Protein AF-A0A409X6V8-F1 (afdb_monomer_lite)

Sequence (97 aa):
MTSSRLSLSLSPFPTRTRPWEPRIHIRTLALRRAWRLLEARGEADAWVRGVGTGDSGSGSGKTAEKEWVNLMWRVLKWGEGEGDREGAESLEGAVQI

Organism: Psilocybe cyanescens (NCBI:txid93625)

Radius of gyration: 22.48 Å; chains: 1; bounding box: 65×61×53 Å

pLDDT: mean 74.44, std 19.42, range [39.75, 95.19]

Secondary structure (DSSP, 8-state):
------------------TTHHHHHHTHHHHHHHHHHHHHTT-HHHHHTTTT-----SSS---HHHHHHHHHHHHHHHHHHHHHHHHHHTTTTS---

Structure (mmCIF, N/CA/C/O backbone):
data_AF-A0A409X6V8-F1
#
_entry.id   AF-A0A409X6V8-F1
#
loop_
_atom_site.group_PDB
_atom_site.id
_atom_site.type_symbol
_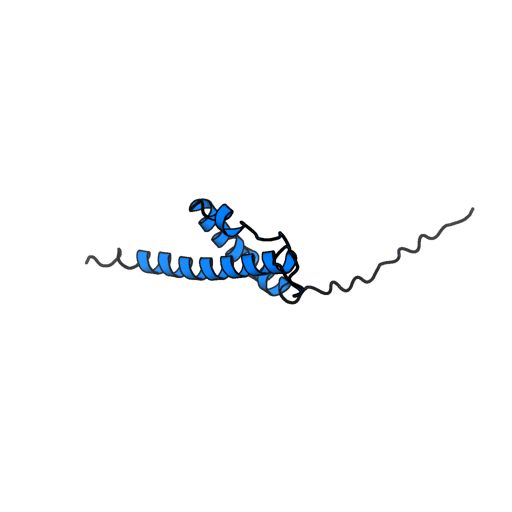atom_site.label_atom_id
_atom_site.label_alt_id
_atom_site.label_comp_id
_atom_site.label_asym_id
_atom_site.label_entity_id
_atom_site.label_seq_id
_atom_site.pdbx_PDB_ins_code
_atom_site.Cartn_x
_atom_site.Cartn_y
_atom_site.Cartn_z
_atom_site.occupancy
_atom_site.B_iso_or_equiv
_atom_site.auth_seq_id
_atom_site.auth_comp_id
_atom_site.auth_asym_id
_atom_site.auth_atom_id
_atom_site.pdbx_PDB_model_num
ATOM 1 N N . MET A 1 1 ? 49.428 -35.161 -2.123 1.00 39.75 1 MET A N 1
ATOM 2 C CA . MET A 1 1 ? 48.732 -34.179 -1.264 1.00 39.75 1 MET A CA 1
ATOM 3 C C . MET A 1 1 ? 48.328 -32.995 -2.132 1.00 39.75 1 MET A C 1
ATOM 5 O O . MET A 1 1 ? 49.141 -32.117 -2.377 1.00 39.75 1 MET A O 1
ATOM 9 N N . THR A 1 2 ? 47.126 -33.017 -2.706 1.00 40.31 2 THR A N 1
ATOM 10 C CA . THR A 1 2 ? 46.628 -31.956 -3.596 1.00 40.31 2 THR A CA 1
ATOM 11 C C . THR A 1 2 ? 45.800 -30.962 -2.790 1.00 40.31 2 THR A C 1
ATOM 13 O O . THR A 1 2 ? 44.633 -31.210 -2.490 1.00 40.31 2 THR A O 1
ATOM 16 N N . SER A 1 3 ? 46.419 -29.840 -2.423 1.00 40.72 3 SER A N 1
ATOM 17 C CA . SER A 1 3 ? 45.734 -28.692 -1.827 1.00 40.72 3 SER A CA 1
ATOM 18 C C . SER A 1 3 ? 44.854 -28.019 -2.876 1.00 40.72 3 SER A C 1
ATOM 20 O O . SER A 1 3 ? 45.333 -27.247 -3.704 1.00 40.72 3 SER A O 1
ATOM 22 N N . SER A 1 4 ? 43.556 -28.303 -2.828 1.00 45.50 4 SER A N 1
ATOM 23 C CA . SER A 1 4 ? 42.555 -27.532 -3.562 1.00 45.50 4 SER A CA 1
ATOM 24 C C . SER A 1 4 ? 42.294 -26.238 -2.797 1.00 45.50 4 SER A C 1
ATOM 26 O O . SER A 1 4 ? 41.574 -26.216 -1.801 1.00 45.50 4 SER A O 1
ATOM 28 N N . ARG A 1 5 ? 42.927 -25.152 -3.245 1.00 52.12 5 ARG A N 1
ATOM 29 C CA . ARG A 1 5 ? 42.596 -23.790 -2.824 1.00 52.12 5 ARG A CA 1
ATOM 30 C C . ARG A 1 5 ? 41.231 -23.459 -3.429 1.00 52.12 5 ARG A C 1
ATOM 32 O O . ARG A 1 5 ? 41.130 -23.194 -4.623 1.00 52.12 5 ARG A O 1
ATOM 39 N N . LEU A 1 6 ? 40.180 -23.525 -2.617 1.00 51.56 6 LEU A N 1
ATOM 40 C CA . LEU A 1 6 ? 38.863 -23.020 -2.988 1.00 51.56 6 LEU A CA 1
ATOM 41 C C . LEU A 1 6 ? 38.980 -21.502 -3.162 1.00 51.56 6 L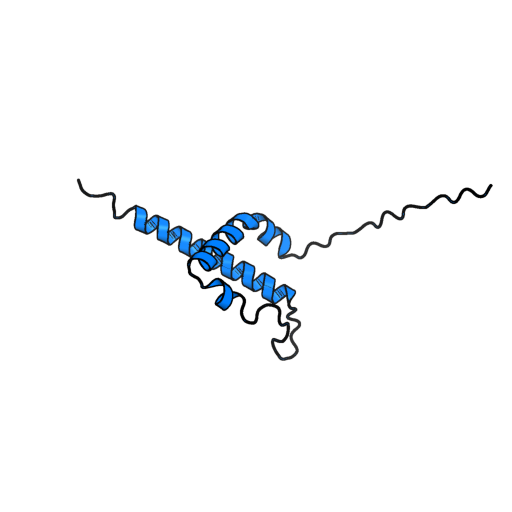EU A C 1
ATOM 43 O O . LEU A 1 6 ? 39.005 -20.751 -2.188 1.00 51.56 6 LEU A O 1
ATOM 47 N N . SER A 1 7 ? 39.097 -21.055 -4.412 1.00 51.25 7 SER A N 1
ATOM 48 C CA . SER A 1 7 ? 38.863 -19.663 -4.780 1.00 51.25 7 SER A CA 1
ATOM 49 C C . SER A 1 7 ? 37.401 -19.351 -4.484 1.00 51.25 7 SER A C 1
ATOM 51 O O . SER A 1 7 ? 36.515 -19.641 -5.285 1.00 51.25 7 SER A O 1
ATOM 53 N N . LEU A 1 8 ? 37.152 -18.783 -3.305 1.00 48.41 8 LEU A N 1
ATOM 54 C CA . LEU A 1 8 ? 35.921 -18.073 -2.992 1.00 48.41 8 LEU A CA 1
ATOM 55 C C . LEU A 1 8 ? 35.791 -16.932 -4.003 1.00 48.41 8 LEU A C 1
ATOM 57 O O . LEU A 1 8 ? 36.373 -15.861 -3.844 1.00 48.41 8 LEU A O 1
ATOM 61 N N . SER A 1 9 ? 35.054 -17.195 -5.079 1.00 51.16 9 SER A N 1
ATOM 62 C CA . SER A 1 9 ? 34.493 -16.162 -5.935 1.00 51.16 9 SER A CA 1
ATOM 63 C C . SER A 1 9 ? 33.532 -15.349 -5.068 1.00 51.16 9 SER A C 1
ATOM 65 O O . SER A 1 9 ? 32.353 -15.678 -4.942 1.00 51.16 9 SER A O 1
ATOM 67 N N . LEU A 1 10 ? 34.047 -14.308 -4.404 1.00 54.66 10 LEU A N 1
ATOM 68 C CA . LEU A 1 10 ? 33.214 -13.204 -3.950 1.00 54.66 10 LEU A CA 1
ATOM 69 C C . LEU A 1 10 ? 32.614 -12.608 -5.218 1.00 54.66 10 LEU A C 1
ATOM 71 O O . LEU A 1 10 ? 33.253 -11.816 -5.906 1.00 54.66 10 LEU A O 1
ATOM 75 N N . SER A 1 11 ? 31.408 -13.049 -5.558 1.00 56.53 11 SER A N 1
ATOM 76 C CA . SER A 1 11 ? 30.610 -12.402 -6.585 1.00 56.53 11 SER A CA 1
ATOM 77 C C . SER A 1 11 ? 30.420 -10.946 -6.152 1.00 56.53 11 SER A C 1
ATOM 79 O O . SER A 1 11 ? 29.835 -10.709 -5.090 1.00 56.53 11 SER A O 1
ATOM 81 N N . PRO A 1 12 ? 30.923 -9.957 -6.910 1.00 53.12 12 PRO A N 1
ATOM 82 C CA . PRO A 1 12 ? 30.599 -8.572 -6.646 1.00 53.12 12 PRO A CA 1
ATOM 83 C C . PRO A 1 12 ? 29.159 -8.402 -7.119 1.00 53.12 12 PRO A C 1
ATOM 85 O O . PRO A 1 12 ? 28.919 -8.204 -8.304 1.00 53.12 12 PRO A O 1
ATOM 88 N N . PHE A 1 13 ? 28.178 -8.574 -6.237 1.00 53.72 13 PHE A N 1
ATOM 89 C CA . PHE A 1 13 ? 26.801 -8.238 -6.572 1.00 53.72 13 PHE A CA 1
ATOM 90 C C . PHE A 1 13 ? 26.673 -6.711 -6.531 1.00 53.72 13 PHE A C 1
ATOM 92 O O . PHE A 1 13 ? 26.656 -6.150 -5.434 1.00 53.72 13 PHE A O 1
ATOM 99 N N . PRO A 1 14 ? 26.537 -5.991 -7.661 1.00 55.69 14 PRO A N 1
ATOM 100 C CA . PRO A 1 14 ? 25.873 -4.708 -7.597 1.00 55.69 14 PRO A CA 1
ATOM 101 C C . PRO A 1 14 ? 24.409 -5.016 -7.279 1.00 55.69 14 PRO A C 1
ATOM 103 O O . PRO A 1 14 ? 23.655 -5.458 -8.147 1.00 55.69 14 PRO A O 1
ATOM 106 N N . THR A 1 15 ? 23.981 -4.810 -6.034 1.00 59.62 15 THR A N 1
ATOM 107 C CA . THR A 1 15 ? 22.553 -4.692 -5.731 1.00 59.62 15 THR A CA 1
ATOM 108 C C . THR A 1 15 ? 22.055 -3.461 -6.473 1.00 59.62 15 THR A C 1
ATOM 110 O O . THR A 1 15 ? 22.115 -2.343 -5.965 1.00 59.62 15 THR A O 1
ATOM 113 N N . ARG A 1 16 ? 21.624 -3.638 -7.727 1.00 60.84 16 ARG A N 1
ATOM 114 C CA . ARG A 1 16 ? 20.917 -2.605 -8.480 1.00 60.84 16 ARG A CA 1
ATOM 115 C C . ARG A 1 16 ? 19.529 -2.494 -7.865 1.00 60.84 16 ARG A C 1
ATOM 117 O O . ARG A 1 16 ? 18.562 -3.038 -8.390 1.00 60.84 16 ARG A O 1
ATOM 124 N N . THR A 1 17 ? 19.475 -1.833 -6.714 1.00 71.44 17 THR A N 1
ATOM 125 C CA . THR A 1 17 ? 18.259 -1.525 -5.974 1.00 71.44 17 THR A CA 1
ATOM 126 C C . THR A 1 17 ? 17.269 -0.891 -6.939 1.00 71.44 17 THR A C 1
ATOM 128 O O . THR A 1 17 ? 17.622 0.005 -7.719 1.00 71.44 17 THR A O 1
ATOM 131 N N . ARG A 1 18 ? 16.031 -1.387 -6.955 1.00 81.50 18 ARG A N 1
ATOM 132 C CA . ARG A 1 18 ? 15.025 -0.829 -7.859 1.00 81.50 18 ARG A CA 1
ATOM 133 C C . ARG A 1 18 ? 14.775 0.635 -7.464 1.00 81.50 18 ARG A C 1
ATOM 135 O O . ARG A 1 18 ? 14.747 0.937 -6.275 1.00 81.50 18 ARG A O 1
ATOM 142 N N . PRO A 1 19 ? 14.517 1.562 -8.403 1.00 83.69 19 PRO A N 1
ATOM 143 C CA . PRO A 1 19 ? 14.333 2.980 -8.065 1.00 83.69 19 PRO A CA 1
ATOM 144 C C . PRO A 1 19 ? 13.219 3.270 -7.041 1.00 83.69 19 PRO A C 1
ATOM 146 O O . PRO A 1 19 ? 13.243 4.297 -6.366 1.00 83.69 19 PRO A O 1
ATOM 149 N N . TRP A 1 20 ? 12.224 2.384 -6.934 1.00 83.38 20 TRP A N 1
ATOM 150 C CA . TRP A 1 20 ? 11.114 2.506 -5.988 1.00 83.38 20 TRP A CA 1
ATOM 151 C C . TRP A 1 20 ? 11.455 1.994 -4.579 1.00 83.38 20 TRP A C 1
ATOM 153 O O . TRP A 1 20 ? 10.832 2.421 -3.609 1.00 83.38 20 TRP A O 1
ATOM 163 N N . GLU A 1 21 ? 12.442 1.111 -4.449 1.00 87.88 21 GLU A N 1
ATOM 164 C CA . GLU A 1 21 ? 12.708 0.342 -3.233 1.00 87.88 21 GLU A CA 1
ATOM 165 C C . GLU A 1 21 ? 13.214 1.211 -2.072 1.00 87.88 21 GLU A C 1
ATOM 167 O O . GLU A 1 21 ? 12.593 1.148 -1.011 1.00 87.88 21 GLU A O 1
ATOM 172 N N . PRO A 1 22 ? 14.192 2.131 -2.238 1.00 88.88 22 PRO A N 1
ATOM 173 C CA . PRO A 1 22 ? 14.602 3.015 -1.145 1.00 88.88 22 PRO A CA 1
ATOM 174 C C . PRO A 1 22 ? 13.457 3.910 -0.660 1.00 88.88 22 PRO A C 1
ATOM 176 O O . PRO A 1 22 ? 13.336 4.195 0.530 1.00 88.88 22 PRO A O 1
ATOM 179 N N . ARG A 1 23 ? 12.583 4.338 -1.583 1.00 89.50 23 ARG A N 1
ATOM 180 C CA . ARG A 1 23 ? 11.479 5.256 -1.276 1.00 89.50 23 ARG A CA 1
ATOM 181 C C . ARG A 1 23 ? 10.400 4.585 -0.429 1.00 89.50 23 ARG A C 1
ATOM 183 O O . ARG A 1 23 ? 9.876 5.212 0.488 1.00 89.50 23 ARG A O 1
ATOM 190 N N . ILE A 1 24 ? 10.085 3.323 -0.717 1.00 88.12 24 ILE A N 1
ATOM 191 C CA . ILE A 1 24 ? 9.165 2.528 0.104 1.00 88.12 24 ILE A CA 1
ATOM 192 C C . ILE A 1 24 ? 9.842 2.117 1.411 1.00 88.12 24 ILE A C 1
ATOM 194 O O . ILE A 1 24 ? 9.212 2.191 2.463 1.00 88.12 24 ILE A O 1
ATOM 198 N N . HIS A 1 25 ? 11.130 1.762 1.369 1.00 88.81 25 HIS A N 1
ATOM 199 C CA . HIS A 1 25 ? 11.872 1.310 2.543 1.00 88.81 25 HIS A CA 1
ATOM 200 C C . HIS A 1 25 ? 11.857 2.347 3.675 1.00 88.81 25 HIS A C 1
ATOM 202 O O . HIS A 1 25 ? 11.514 2.013 4.810 1.00 88.81 25 HIS A O 1
ATOM 208 N N . ILE A 1 26 ? 12.109 3.622 3.362 1.00 90.69 26 ILE A N 1
ATOM 209 C CA . ILE A 1 26 ? 12.046 4.724 4.340 1.00 90.69 26 ILE A CA 1
ATOM 210 C C . ILE A 1 26 ? 10.637 4.870 4.946 1.00 90.69 26 ILE A C 1
ATOM 212 O O . ILE A 1 26 ? 10.488 5.267 6.099 1.00 90.69 26 ILE A O 1
ATOM 216 N N . ARG A 1 27 ? 9.588 4.507 4.200 1.00 91.56 27 ARG A N 1
ATOM 217 C CA . ARG A 1 27 ? 8.182 4.617 4.618 1.00 91.56 27 ARG A CA 1
ATOM 218 C C . ARG A 1 27 ? 7.592 3.309 5.150 1.00 91.56 27 ARG A C 1
ATOM 220 O O . ARG A 1 27 ? 6.384 3.231 5.364 1.00 91.56 27 ARG A O 1
ATOM 227 N N . THR A 1 28 ? 8.417 2.296 5.422 1.00 92.00 28 THR A N 1
ATOM 228 C CA . THR A 1 28 ? 7.948 0.964 5.849 1.00 92.00 28 THR A CA 1
ATOM 229 C C . THR A 1 28 ? 7.059 1.023 7.095 1.00 92.00 28 THR A C 1
ATOM 231 O O . THR A 1 28 ? 6.062 0.310 7.178 1.00 92.00 28 THR A O 1
ATOM 234 N N . LEU A 1 29 ? 7.378 1.884 8.068 1.00 91.62 29 LEU A N 1
ATOM 235 C CA . LEU A 1 29 ? 6.566 2.025 9.282 1.00 91.62 29 LEU A CA 1
ATOM 236 C C . LEU A 1 29 ? 5.190 2.643 9.001 1.00 91.62 29 LEU A C 1
ATOM 238 O O . LEU A 1 29 ? 4.193 2.147 9.523 1.00 91.62 29 LEU A O 1
ATOM 242 N N . ALA A 1 30 ? 5.127 3.682 8.164 1.00 91.81 30 ALA A N 1
ATOM 243 C CA . ALA A 1 30 ? 3.868 4.305 7.757 1.00 91.81 30 ALA A CA 1
ATOM 244 C C . ALA A 1 30 ? 3.000 3.319 6.965 1.00 91.81 30 ALA A C 1
ATOM 246 O O . ALA A 1 30 ? 1.818 3.165 7.258 1.00 91.81 30 ALA A O 1
ATOM 247 N N . LEU A 1 31 ? 3.618 2.567 6.049 1.00 94.12 31 LEU A N 1
ATOM 248 C CA . LEU A 1 31 ? 2.950 1.514 5.289 1.00 94.12 31 LEU A CA 1
ATOM 249 C C . LEU A 1 31 ? 2.339 0.456 6.217 1.00 94.12 31 LEU A C 1
ATOM 251 O O . LEU A 1 31 ? 1.179 0.100 6.053 1.00 94.12 31 LEU A O 1
ATOM 255 N N . ARG A 1 32 ? 3.088 -0.015 7.226 1.00 93.88 32 ARG A N 1
ATOM 256 C CA . ARG A 1 32 ? 2.581 -0.989 8.210 1.00 93.88 32 ARG A CA 1
ATOM 257 C C . ARG A 1 32 ? 1.415 -0.443 9.030 1.00 93.88 32 ARG A C 1
ATOM 259 O O . ARG A 1 32 ? 0.489 -1.191 9.316 1.00 93.88 32 ARG A O 1
ATOM 266 N N . ARG A 1 33 ? 1.460 0.828 9.440 1.00 93.88 33 ARG A N 1
ATOM 267 C CA . ARG A 1 33 ? 0.360 1.457 10.191 1.00 93.88 33 ARG A CA 1
ATOM 268 C C . ARG A 1 33 ? -0.902 1.548 9.341 1.00 93.88 33 ARG A C 1
ATOM 270 O O . ARG A 1 33 ? -1.945 1.076 9.774 1.00 93.88 33 ARG A O 1
ATOM 277 N N . ALA A 1 34 ? -0.774 2.067 8.123 1.00 94.25 34 ALA A N 1
ATOM 278 C CA . ALA A 1 34 ? -1.872 2.146 7.167 1.00 94.25 34 ALA A CA 1
ATOM 279 C C . ALA A 1 34 ? -2.463 0.758 6.872 1.00 94.25 34 ALA A C 1
ATOM 281 O O . ALA A 1 34 ? -3.674 0.575 6.900 1.00 94.25 34 ALA A O 1
ATOM 282 N N . TRP A 1 35 ? -1.610 -0.251 6.684 1.00 95.06 35 TRP A N 1
ATOM 283 C CA . TRP A 1 35 ? -2.067 -1.620 6.470 1.00 95.06 35 TRP A CA 1
ATOM 284 C C . TRP A 1 35 ? -2.902 -2.161 7.637 1.00 95.06 35 TRP A C 1
ATOM 286 O O . TRP A 1 35 ? -3.980 -2.702 7.420 1.00 95.06 35 TRP A O 1
ATOM 296 N N . ARG A 1 36 ? -2.462 -1.954 8.883 1.00 95.00 36 ARG A N 1
ATOM 297 C CA . ARG A 1 36 ? -3.233 -2.384 10.062 1.00 95.00 36 ARG A CA 1
ATOM 298 C C . ARG A 1 36 ? -4.588 -1.693 10.172 1.00 95.00 36 ARG A C 1
ATOM 300 O O . ARG A 1 36 ? -5.536 -2.318 10.627 1.00 95.00 36 ARG A O 1
ATOM 307 N N . LEU A 1 37 ? -4.691 -0.423 9.777 1.00 93.44 37 LEU A N 1
ATOM 308 C CA . LEU A 1 37 ? -5.979 0.276 9.751 1.00 93.44 37 LEU A CA 1
ATOM 309 C C . LEU A 1 37 ? -6.921 -0.337 8.704 1.00 93.44 37 LEU A C 1
ATOM 311 O O . LEU A 1 37 ? -8.106 -0.495 8.980 1.00 93.44 37 LEU A O 1
ATOM 315 N N . LEU A 1 38 ? -6.401 -0.747 7.542 1.00 92.81 38 LEU A N 1
ATOM 316 C CA . LEU A 1 38 ? -7.185 -1.485 6.543 1.00 92.81 38 LEU A CA 1
ATOM 317 C C . LEU A 1 38 ? -7.650 -2.849 7.065 1.00 92.81 38 LEU A C 1
ATOM 319 O O . LEU A 1 38 ? -8.798 -3.228 6.841 1.00 92.81 38 LEU A O 1
ATOM 323 N N . GLU A 1 39 ? -6.784 -3.574 7.777 1.00 94.19 39 GLU A N 1
ATOM 324 C CA . GLU A 1 39 ? -7.149 -4.841 8.425 1.00 94.19 39 GLU A CA 1
ATOM 325 C C . GLU A 1 39 ? -8.217 -4.630 9.503 1.00 94.19 39 GLU A C 1
ATOM 327 O O . GLU A 1 39 ? -9.205 -5.359 9.533 1.00 94.19 39 GLU A O 1
ATOM 332 N N . ALA A 1 40 ? -8.078 -3.595 10.335 1.00 92.75 40 ALA A N 1
ATOM 333 C CA . ALA A 1 40 ? -9.059 -3.252 11.364 1.00 92.75 40 ALA A CA 1
ATOM 334 C C . ALA A 1 40 ? -10.431 -2.872 10.776 1.00 92.75 40 ALA A C 1
ATOM 336 O O . ALA A 1 40 ? -11.457 -3.142 11.396 1.00 92.75 40 ALA A O 1
ATOM 337 N N . ARG A 1 41 ? -10.457 -2.284 9.572 1.00 91.88 41 ARG A N 1
ATOM 338 C CA . ARG A 1 41 ? -11.686 -1.980 8.818 1.00 91.88 41 ARG A CA 1
ATOM 339 C C . ARG A 1 41 ? -12.248 -3.186 8.051 1.00 91.88 41 ARG A C 1
ATOM 341 O O . ARG A 1 41 ? -13.350 -3.100 7.523 1.00 91.88 41 ARG A O 1
ATOM 348 N N . GLY A 1 42 ? -11.516 -4.301 7.976 1.00 93.81 42 GLY A N 1
ATOM 349 C CA . GLY A 1 42 ? -11.907 -5.473 7.186 1.00 93.81 42 GLY A CA 1
ATOM 350 C C . GLY A 1 42 ? -11.806 -5.266 5.669 1.00 93.81 42 GLY A C 1
ATOM 351 O O . GLY A 1 42 ? -12.401 -6.017 4.902 1.00 93.81 42 GLY A O 1
ATOM 352 N N . GLU A 1 43 ? -11.063 -4.254 5.214 1.00 94.19 43 GLU A N 1
ATOM 353 C CA . GLU A 1 43 ? -10.949 -3.903 3.792 1.00 94.19 43 GLU A CA 1
ATOM 354 C C . GLU A 1 43 ? -9.736 -4.547 3.104 1.00 94.19 43 GLU A C 1
ATOM 356 O O . GLU A 1 43 ? -9.657 -4.553 1.875 1.00 94.19 43 GLU A O 1
ATOM 361 N N . ALA A 1 44 ? -8.788 -5.106 3.862 1.00 93.75 44 ALA A N 1
ATOM 362 C CA . ALA A 1 44 ? -7.513 -5.606 3.338 1.00 93.75 44 ALA A CA 1
ATOM 363 C C . ALA A 1 44 ? -7.670 -6.578 2.148 1.00 93.75 44 ALA A C 1
ATOM 365 O O . ALA A 1 44 ? -6.973 -6.432 1.139 1.00 93.75 44 ALA A O 1
ATOM 366 N N . ASP A 1 45 ? -8.634 -7.504 2.211 1.00 94.44 45 ASP A N 1
ATOM 367 C CA . ASP A 1 45 ? -8.909 -8.472 1.139 1.00 94.44 45 ASP A CA 1
ATOM 368 C C . ASP A 1 45 ? -9.365 -7.807 -0.166 1.00 94.44 45 ASP A C 1
ATOM 370 O O . ASP A 1 45 ? -8.958 -8.203 -1.262 1.00 94.44 45 ASP A O 1
ATOM 374 N N . ALA A 1 46 ? -10.180 -6.754 -0.069 1.00 94.94 46 ALA A N 1
ATOM 375 C CA . ALA A 1 46 ? -10.629 -6.003 -1.237 1.00 94.94 46 ALA A CA 1
ATOM 376 C C . ALA A 1 46 ? -9.461 -5.274 -1.917 1.00 94.94 46 ALA A C 1
ATOM 378 O O . ALA A 1 46 ? -9.417 -5.173 -3.143 1.00 94.94 46 ALA A O 1
ATOM 379 N N . TRP A 1 47 ? -8.489 -4.809 -1.130 1.00 94.44 47 TRP A N 1
ATOM 380 C CA . TRP A 1 47 ? -7.322 -4.081 -1.625 1.00 94.44 47 TRP A CA 1
ATOM 381 C C . TRP A 1 47 ? -6.301 -4.975 -2.338 1.00 94.44 47 TRP A C 1
ATOM 383 O O . TRP A 1 47 ? -5.686 -4.533 -3.315 1.00 94.44 47 TRP A O 1
ATOM 393 N N . VAL A 1 48 ? -6.118 -6.219 -1.883 1.00 93.88 48 VAL A N 1
ATOM 394 C CA . VAL A 1 48 ? -5.216 -7.191 -2.536 1.00 93.88 48 VAL A CA 1
ATOM 395 C C . VAL A 1 48 ? -5.857 -7.901 -3.722 1.00 93.88 48 VAL A C 1
ATOM 397 O O . VAL A 1 48 ? -5.144 -8.485 -4.539 1.00 93.88 48 VAL A O 1
ATOM 400 N N . ARG A 1 49 ? -7.187 -7.863 -3.851 1.00 92.25 49 ARG A N 1
ATOM 401 C CA . ARG A 1 49 ? -7.898 -8.572 -4.916 1.00 92.25 49 ARG A CA 1
ATOM 402 C C . ARG A 1 49 ? -7.399 -8.138 -6.297 1.00 92.25 49 ARG A C 1
ATOM 404 O O . ARG A 1 49 ? -7.514 -6.981 -6.689 1.00 92.25 49 ARG A O 1
ATOM 411 N N . GLY A 1 50 ? -6.859 -9.099 -7.046 1.00 85.94 50 GLY A N 1
ATOM 412 C CA . GLY A 1 50 ? -6.318 -8.884 -8.392 1.00 85.94 50 GLY A CA 1
ATOM 413 C C . GLY A 1 50 ? -4.883 -8.345 -8.438 1.00 85.94 50 GLY A C 1
ATOM 414 O O . GLY A 1 50 ? -4.335 -8.217 -9.529 1.00 85.94 50 GLY A O 1
ATOM 415 N N . VAL A 1 51 ? -4.245 -8.076 -7.296 1.00 89.69 51 VAL A N 1
ATOM 416 C CA . VAL A 1 51 ? -2.835 -7.662 -7.230 1.00 89.69 51 VAL A CA 1
ATOM 417 C C . VAL A 1 51 ? -1.925 -8.885 -7.341 1.00 89.69 51 VAL A C 1
ATOM 419 O O . VAL A 1 51 ? -2.113 -9.876 -6.642 1.00 89.69 51 VAL A O 1
ATOM 422 N N . GLY A 1 52 ? -0.906 -8.809 -8.196 1.00 83.44 52 GLY A N 1
ATOM 423 C CA . GLY A 1 52 ? 0.108 -9.852 -8.331 1.00 83.44 52 GLY A CA 1
ATOM 424 C C . GLY A 1 52 ? -0.281 -10.983 -9.280 1.00 83.44 52 GLY A C 1
ATOM 425 O O . GLY A 1 52 ? 0.479 -11.939 -9.410 1.00 83.44 52 GLY A O 1
ATOM 426 N N . THR A 1 53 ? -1.425 -10.870 -9.957 1.00 82.75 53 THR A N 1
ATOM 427 C CA . THR A 1 53 ? -1.845 -11.835 -10.981 1.00 82.75 53 THR A CA 1
ATOM 428 C C . THR A 1 53 ? -0.967 -11.741 -12.224 1.00 82.75 53 THR A C 1
ATOM 430 O O . THR A 1 53 ? -0.791 -12.736 -12.916 1.00 82.75 53 THR A O 1
ATOM 433 N N . GLY A 1 54 ? -0.389 -10.564 -12.506 1.00 70.38 54 GLY A N 1
ATOM 434 C CA . GLY A 1 54 ? 0.393 -10.343 -13.728 1.00 70.38 54 GLY A CA 1
ATOM 435 C C . GLY A 1 54 ? -0.435 -10.474 -15.013 1.00 70.38 54 GLY A C 1
ATOM 436 O O . GLY A 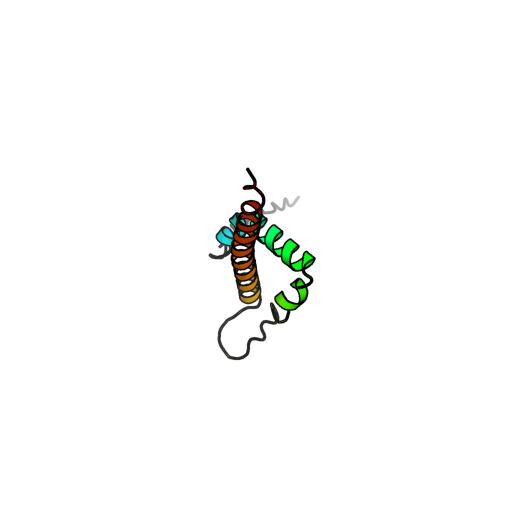1 54 ? 0.127 -10.424 -16.104 1.00 70.38 54 GLY A O 1
ATOM 437 N N . ASP A 1 55 ? -1.755 -10.611 -14.872 1.00 63.47 55 ASP A N 1
ATOM 438 C CA . ASP A 1 55 ? -2.721 -10.955 -15.919 1.00 63.47 55 ASP A CA 1
ATOM 439 C C . ASP A 1 55 ? -3.498 -9.717 -16.397 1.00 63.47 55 ASP A C 1
ATOM 441 O O . ASP A 1 55 ? -4.560 -9.799 -17.013 1.00 63.47 55 ASP A O 1
ATOM 445 N N . SER A 1 56 ? -2.962 -8.528 -16.097 1.00 58.03 56 SER A N 1
ATOM 446 C CA . SER A 1 56 ? -3.414 -7.257 -16.653 1.00 58.03 56 SER A CA 1
ATOM 447 C C . SER A 1 56 ? -3.218 -7.299 -18.174 1.00 58.03 56 SER A C 1
ATOM 449 O O . SER A 1 56 ? -2.162 -6.923 -18.683 1.00 58.03 56 SER A O 1
ATOM 451 N N . GLY A 1 57 ? -4.222 -7.825 -18.877 1.00 57.19 57 GLY A N 1
ATOM 452 C CA . GLY A 1 57 ? -4.184 -8.174 -20.288 1.00 57.19 57 GLY A CA 1
ATOM 453 C C . GLY A 1 57 ? -3.567 -7.110 -21.197 1.00 57.19 57 GLY A C 1
ATOM 454 O O . GLY A 1 57 ? -3.759 -5.907 -21.023 1.00 57.19 57 GLY A O 1
ATOM 455 N N . SER A 1 58 ? -2.896 -7.607 -22.236 1.00 47.50 58 SER A N 1
ATOM 456 C CA . SER A 1 58 ? -2.346 -6.864 -23.373 1.00 47.50 58 SER A CA 1
ATOM 457 C C . SER A 1 58 ? -1.027 -6.117 -23.123 1.00 47.50 58 SER A C 1
ATOM 459 O O . SER A 1 58 ? -0.989 -4.977 -22.666 1.00 47.50 58 SER A O 1
ATOM 461 N N . GLY A 1 59 ? 0.077 -6.762 -23.519 1.00 50.38 59 GLY A N 1
ATOM 462 C CA . GLY A 1 59 ? 1.196 -6.137 -24.245 1.00 50.38 59 GLY A CA 1
ATOM 463 C C . GLY A 1 59 ? 2.054 -5.070 -23.553 1.00 50.38 59 GLY A C 1
ATOM 464 O O . GLY A 1 59 ? 3.069 -4.663 -24.111 1.00 50.38 59 GLY A O 1
ATOM 465 N N . SER A 1 60 ? 1.712 -4.614 -22.352 1.00 51.41 60 SER A N 1
ATOM 466 C CA . SER A 1 60 ? 2.483 -3.617 -21.612 1.00 51.41 60 SER A CA 1
ATOM 467 C C . SER A 1 60 ? 3.134 -4.300 -20.421 1.00 51.41 60 SER A C 1
ATOM 469 O O . SER A 1 60 ? 2.423 -4.867 -19.603 1.00 51.41 60 SER A O 1
ATOM 471 N N . GLY A 1 61 ? 4.469 -4.270 -20.321 1.00 55.28 61 GLY A N 1
ATOM 472 C CA . GLY A 1 61 ? 5.289 -4.961 -19.310 1.00 55.28 61 GLY A CA 1
ATOM 473 C C . GLY A 1 61 ? 5.035 -4.559 -17.847 1.00 55.28 61 GLY A C 1
ATOM 474 O O . GLY A 1 61 ? 5.938 -4.074 -17.152 1.00 55.28 61 GLY A O 1
ATOM 475 N N . LYS A 1 62 ? 3.804 -4.735 -17.369 1.00 60.25 62 LYS A N 1
ATOM 476 C CA . LYS A 1 62 ? 3.372 -4.667 -15.980 1.00 60.25 62 LYS A CA 1
ATOM 477 C C . LYS A 1 62 ? 3.603 -6.044 -15.370 1.00 60.25 62 LYS A C 1
ATOM 479 O O . LYS A 1 62 ? 2.876 -6.988 -15.630 1.00 60.25 62 LYS A O 1
ATOM 484 N N . THR A 1 63 ? 4.683 -6.156 -14.608 1.00 80.25 63 THR A N 1
ATOM 485 C CA . THR A 1 63 ? 4.996 -7.352 -13.827 1.00 80.25 63 THR A CA 1
ATOM 486 C C . THR A 1 63 ? 4.172 -7.355 -12.540 1.00 80.25 63 THR A C 1
ATOM 488 O O . THR A 1 63 ? 3.848 -6.283 -12.025 1.00 80.25 63 THR A O 1
ATOM 491 N N . ALA A 1 64 ? 3.911 -8.535 -11.971 1.00 85.00 64 ALA A N 1
ATOM 492 C CA . ALA A 1 64 ? 3.309 -8.680 -10.641 1.00 85.00 64 ALA A CA 1
ATOM 493 C C . ALA A 1 64 ? 4.000 -7.786 -9.585 1.00 85.00 64 ALA A C 1
ATOM 495 O O . ALA A 1 64 ? 3.344 -7.144 -8.771 1.00 85.00 64 ALA A O 1
ATOM 496 N N . GLU A 1 65 ? 5.330 -7.647 -9.662 1.00 86.44 65 GLU A N 1
ATOM 497 C CA . GLU A 1 65 ? 6.134 -6.721 -8.844 1.00 86.44 65 GLU A CA 1
ATOM 498 C C . GLU A 1 65 ? 5.615 -5.272 -8.909 1.00 86.44 65 GLU A C 1
ATOM 500 O O . GLU A 1 65 ? 5.454 -4.623 -7.879 1.00 86.44 65 GLU A O 1
ATOM 505 N N . LYS A 1 66 ? 5.304 -4.751 -10.104 1.00 86.38 66 LYS A N 1
ATOM 506 C CA . LYS A 1 66 ? 4.773 -3.386 -10.255 1.00 86.38 66 LYS A CA 1
ATOM 507 C C . LYS A 1 66 ? 3.380 -3.242 -9.650 1.00 86.38 66 LYS A C 1
ATOM 509 O O . LYS A 1 66 ? 3.067 -2.176 -9.129 1.00 86.38 66 LYS A O 1
ATOM 514 N N . GLU A 1 67 ? 2.551 -4.279 -9.711 1.00 90.19 67 GLU A N 1
ATOM 515 C CA . GLU A 1 67 ? 1.218 -4.271 -9.099 1.00 90.19 67 GLU A CA 1
ATOM 516 C C . GLU A 1 67 ? 1.323 -4.182 -7.573 1.00 90.19 67 GLU A C 1
ATOM 518 O O . GLU A 1 67 ? 0.672 -3.333 -6.962 1.00 90.19 67 GLU A O 1
ATOM 523 N N . TRP A 1 68 ? 2.225 -4.963 -6.975 1.00 92.19 68 TRP A N 1
ATOM 524 C CA . TRP A 1 68 ? 2.537 -4.883 -5.547 1.00 92.19 68 TRP A CA 1
ATOM 525 C C . TRP A 1 68 ? 3.102 -3.519 -5.149 1.00 92.19 68 TRP A C 1
ATOM 527 O O . TRP A 1 68 ? 2.659 -2.921 -4.169 1.00 92.19 68 TRP A O 1
ATOM 537 N N . VAL A 1 69 ? 4.029 -2.973 -5.936 1.00 92.19 69 VAL A N 1
ATOM 538 C CA . VAL A 1 69 ? 4.582 -1.630 -5.702 1.00 92.19 69 VAL A CA 1
ATOM 539 C C . VAL A 1 69 ? 3.490 -0.563 -5.766 1.00 92.19 69 VAL A C 1
ATOM 541 O O . VAL A 1 69 ? 3.424 0.304 -4.897 1.00 92.19 69 VAL A O 1
ATOM 544 N N . ASN A 1 70 ? 2.586 -0.647 -6.741 1.00 92.50 70 ASN A N 1
ATOM 545 C CA . ASN A 1 70 ? 1.452 0.268 -6.848 1.00 92.50 70 ASN A CA 1
ATOM 546 C C . ASN A 1 70 ? 0.476 0.126 -5.674 1.00 92.50 70 ASN A C 1
ATOM 548 O O . ASN A 1 70 ? -0.054 1.133 -5.206 1.00 92.50 70 ASN A O 1
ATOM 552 N N . LEU A 1 71 ? 0.234 -1.090 -5.176 1.00 94.81 71 LEU A N 1
ATOM 553 C CA . LEU A 1 71 ? -0.545 -1.295 -3.956 1.00 94.81 71 LEU A CA 1
ATOM 554 C C . LEU A 1 71 ? 0.108 -0.579 -2.767 1.00 94.81 71 LEU A C 1
ATOM 556 O O . LEU A 1 71 ? -0.566 0.205 -2.106 1.00 94.81 71 LEU A O 1
ATOM 560 N N . MET A 1 72 ? 1.411 -0.769 -2.545 1.00 95.19 72 MET 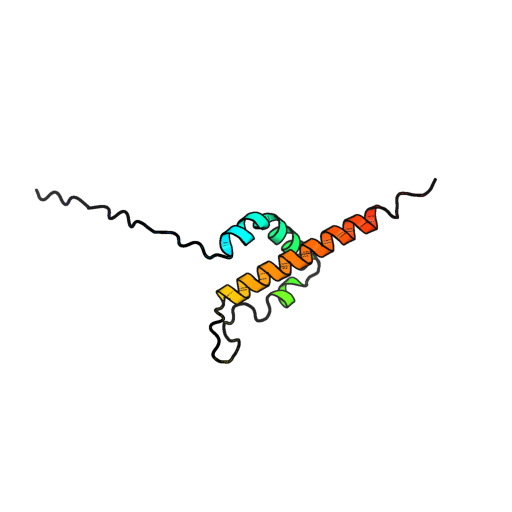A N 1
ATOM 561 C CA . MET A 1 72 ? 2.128 -0.119 -1.441 1.00 95.19 72 MET A CA 1
ATOM 562 C C . MET A 1 72 ? 2.020 1.412 -1.496 1.00 95.19 72 MET A C 1
ATOM 564 O O . MET A 1 72 ? 1.771 2.051 -0.475 1.00 95.19 72 MET A O 1
ATOM 568 N N . TRP A 1 73 ? 2.130 2.013 -2.685 1.00 94.94 73 TRP A N 1
ATOM 569 C CA . TRP A 1 73 ? 1.932 3.457 -2.848 1.00 94.94 73 TRP A CA 1
ATOM 570 C C . TRP A 1 73 ? 0.501 3.910 -2.554 1.00 94.94 73 TRP A C 1
ATOM 572 O O . TRP A 1 73 ? 0.315 4.947 -1.919 1.00 94.94 73 TRP A O 1
ATOM 582 N N . ARG A 1 74 ? -0.511 3.143 -2.981 1.00 95.00 74 ARG A N 1
ATOM 583 C CA . ARG A 1 74 ? -1.919 3.446 -2.679 1.00 95.00 74 ARG A CA 1
ATOM 584 C C . ARG A 1 74 ? -2.199 3.389 -1.180 1.00 95.00 74 ARG A C 1
ATOM 586 O O . ARG A 1 74 ? -2.838 4.298 -0.666 1.00 95.00 74 ARG A O 1
ATOM 593 N N . VAL A 1 75 ? -1.684 2.371 -0.490 1.00 95.06 75 VAL A N 1
ATOM 594 C CA . VAL A 1 75 ? -1.840 2.213 0.965 1.00 95.06 75 VAL A CA 1
ATOM 595 C C . VAL A 1 75 ? -1.166 3.365 1.712 1.00 95.06 75 VAL A C 1
ATOM 597 O O . VAL A 1 75 ? -1.767 3.937 2.615 1.00 95.06 75 VAL A O 1
ATOM 600 N N . LEU A 1 76 ? 0.048 3.758 1.309 1.00 94.56 76 LEU A N 1
ATOM 601 C CA . LEU A 1 76 ? 0.737 4.915 1.892 1.00 94.56 76 LEU A CA 1
ATOM 602 C C . LEU A 1 76 ? -0.066 6.207 1.727 1.00 94.56 76 LEU A C 1
ATOM 604 O O . LEU A 1 76 ? -0.278 6.914 2.705 1.00 94.56 76 LEU A O 1
ATOM 608 N N . LYS A 1 77 ? -0.545 6.487 0.511 1.00 93.06 77 LYS A N 1
ATOM 609 C CA . LYS A 1 77 ? -1.345 7.684 0.228 1.00 93.06 77 LYS A CA 1
ATOM 610 C C . LYS A 1 77 ? -2.650 7.707 1.029 1.00 93.06 77 LYS A C 1
ATOM 612 O O . LYS A 1 77 ? -3.066 8.759 1.496 1.00 93.06 77 LYS A O 1
ATOM 617 N N . TRP A 1 78 ? -3.305 6.557 1.166 1.00 93.69 78 TRP A N 1
ATOM 618 C CA . TRP A 1 78 ? -4.526 6.436 1.958 1.00 93.69 78 TRP A CA 1
ATOM 619 C C . TRP A 1 78 ? -4.261 6.663 3.450 1.00 93.69 78 TRP A C 1
ATOM 621 O O . TRP A 1 78 ? -4.966 7.445 4.078 1.00 93.69 78 TRP A O 1
ATOM 631 N N . GLY A 1 79 ? -3.196 6.065 3.995 1.00 89.69 79 GLY A N 1
ATOM 632 C CA . GLY A 1 79 ? -2.823 6.241 5.399 1.00 89.69 79 GLY A CA 1
ATOM 633 C C . GLY A 1 79 ? -2.391 7.666 5.754 1.00 89.69 79 GLY A C 1
ATOM 634 O O . GLY A 1 79 ? -2.653 8.108 6.867 1.00 89.69 79 GLY A O 1
ATOM 635 N N . GLU A 1 80 ? -1.768 8.394 4.820 1.00 85.75 80 GLU A N 1
ATOM 636 C CA . GLU A 1 80 ? -1.494 9.833 4.972 1.00 85.75 80 GLU A CA 1
ATOM 637 C C . GLU A 1 80 ? -2.805 10.630 5.136 1.00 85.75 80 GLU A C 1
ATOM 639 O O . GLU A 1 80 ? -2.884 11.486 6.008 1.00 85.75 80 GLU A O 1
ATOM 644 N N . GLY A 1 81 ? -3.857 10.300 4.376 1.00 76.44 81 GLY A N 1
ATOM 645 C CA . GLY A 1 81 ? -5.155 10.984 4.458 1.00 76.44 81 GLY A CA 1
ATOM 646 C C . GLY A 1 81 ? -6.005 10.652 5.694 1.00 76.44 81 GLY A C 1
ATOM 647 O O . GLY A 1 81 ? -6.839 11.464 6.084 1.00 76.44 81 GLY A O 1
ATOM 648 N N . GLU A 1 82 ? -5.812 9.489 6.321 1.00 68.25 82 GLU A N 1
ATOM 649 C CA . GLU A 1 82 ? -6.510 9.128 7.571 1.00 68.25 82 GLU A CA 1
ATOM 650 C C . GLU A 1 82 ? -5.849 9.738 8.813 1.00 68.25 82 GLU A C 1
ATOM 652 O O . GLU A 1 82 ? -6.546 10.133 9.746 1.00 68.25 82 GLU A O 1
ATOM 657 N N . GLY A 1 83 ? -4.520 9.897 8.807 1.00 56.69 83 GLY A N 1
ATOM 658 C CA . GLY A 1 83 ? -3.805 10.581 9.892 1.00 56.69 83 GLY A CA 1
ATOM 659 C C . GLY A 1 83 ? -4.240 12.041 10.076 1.00 56.69 83 GLY A C 1
ATOM 660 O O . GLY A 1 83 ? -4.286 12.530 11.203 1.00 56.69 83 GLY A O 1
ATOM 661 N N . ASP A 1 84 ? -4.632 12.711 8.989 1.00 54.97 84 ASP A N 1
ATOM 662 C CA . ASP A 1 84 ? -5.174 14.075 9.032 1.00 54.97 84 ASP A CA 1
ATOM 663 C C . ASP A 1 84 ? -6.624 14.122 9.553 1.00 54.97 84 ASP A C 1
ATOM 665 O O . ASP A 1 84 ? -7.059 15.140 10.094 1.00 54.97 84 ASP A O 1
ATOM 669 N N . ARG A 1 85 ? -7.381 13.022 9.428 1.00 52.50 85 ARG A N 1
ATOM 670 C CA . ARG A 1 85 ? -8.787 12.946 9.852 1.00 52.50 85 ARG A CA 1
ATOM 671 C C . ARG A 1 85 ? -8.918 12.740 11.364 1.00 52.50 85 ARG A C 1
ATOM 673 O O . ARG A 1 85 ? -9.691 13.452 11.999 1.00 52.50 85 ARG A O 1
ATOM 680 N N . GLU A 1 86 ? -8.086 11.878 11.954 1.00 50.28 86 GLU A N 1
ATOM 681 C CA . GLU A 1 86 ? -8.015 11.707 13.418 1.00 50.28 86 GLU A CA 1
ATOM 682 C C . GLU A 1 86 ? -7.473 12.965 14.131 1.00 50.28 86 GLU A C 1
ATOM 684 O O . GLU A 1 86 ? -7.862 13.265 15.260 1.00 50.28 86 GLU A O 1
ATOM 689 N N . GLY A 1 87 ? -6.620 13.755 13.465 1.00 46.50 87 GLY A N 1
ATOM 690 C CA . GLY A 1 87 ? -6.158 15.050 13.979 1.00 46.50 87 GLY A CA 1
ATOM 691 C C . GLY A 1 87 ? -7.242 16.137 13.998 1.00 46.50 87 GLY A C 1
ATOM 692 O O . GLY A 1 87 ? -7.212 17.015 14.860 1.00 46.50 87 GLY A O 1
ATOM 693 N N . ALA A 1 88 ? -8.215 16.072 13.084 1.00 48.41 88 ALA A N 1
ATOM 694 C CA . ALA A 1 88 ? -9.319 17.030 13.004 1.00 48.41 88 ALA A CA 1
ATOM 695 C C . ALA A 1 88 ? -10.446 16.719 14.006 1.00 48.41 88 ALA A C 1
ATOM 697 O O . ALA A 1 88 ? -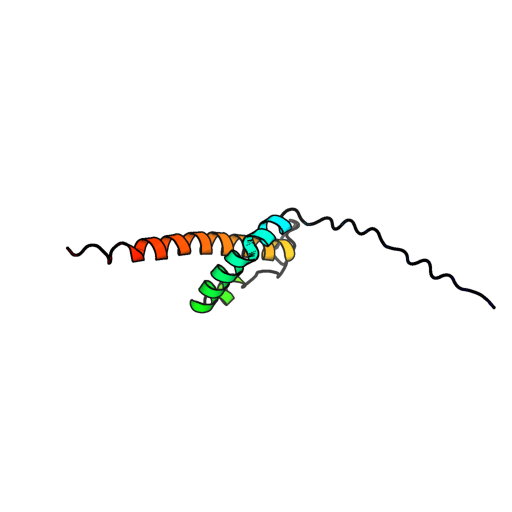11.014 17.636 14.596 1.00 48.41 88 ALA A O 1
ATOM 698 N N . GLU A 1 89 ? -10.728 15.440 14.263 1.00 49.03 89 GLU A N 1
ATOM 699 C CA . GLU A 1 89 ? -11.750 15.024 15.238 1.00 49.03 89 GLU A CA 1
ATOM 700 C C . GLU A 1 89 ? -11.299 15.230 16.698 1.00 49.03 89 GLU A C 1
ATOM 702 O O . GLU A 1 89 ? -12.130 15.365 17.594 1.00 49.03 89 GLU A O 1
ATOM 707 N N . SER A 1 90 ? -9.989 15.341 16.953 1.00 46.94 90 SER A N 1
ATOM 708 C CA . SER A 1 90 ? -9.452 15.595 18.297 1.00 46.94 90 SER A CA 1
ATOM 709 C C . SER A 1 90 ? -9.556 17.061 18.759 1.00 46.94 90 SER A C 1
ATOM 711 O O . SER A 1 90 ? -9.317 17.327 19.938 1.00 46.94 90 SER A O 1
ATOM 713 N N . LEU A 1 91 ? -9.881 18.015 17.875 1.00 51.16 91 LEU A N 1
ATOM 714 C CA . LEU A 1 91 ? -9.898 19.451 18.203 1.00 51.16 91 LEU A CA 1
ATOM 715 C C . LEU A 1 91 ? -11.302 20.043 18.404 1.00 51.16 91 LEU A C 1
ATOM 717 O O . LEU A 1 91 ? -11.415 21.079 19.056 1.00 51.16 91 LEU A O 1
ATOM 721 N N . GLU A 1 92 ? -12.372 19.391 17.940 1.00 51.34 92 GLU A N 1
ATOM 722 C CA . GLU A 1 92 ? -13.745 19.871 18.197 1.00 51.34 92 GLU A CA 1
ATOM 723 C C . GLU A 1 92 ? -14.280 19.508 19.594 1.00 51.34 92 GLU A C 1
ATOM 725 O O . GLU A 1 92 ? -15.240 20.113 20.063 1.00 51.34 92 GLU A O 1
ATOM 730 N N . GLY A 1 93 ? -13.634 18.587 20.316 1.00 50.59 93 GLY A N 1
ATOM 731 C CA . GLY A 1 93 ? -14.023 18.228 21.688 1.00 50.59 93 GLY A CA 1
ATOM 732 C C . GLY A 1 93 ? -13.462 19.135 22.792 1.00 50.59 93 GLY A C 1
ATOM 733 O O . GLY A 1 93 ? -13.792 18.934 23.958 1.00 50.59 93 GLY A O 1
ATOM 734 N N . ALA A 1 94 ? -12.592 20.100 22.465 1.00 54.28 94 ALA A N 1
ATOM 735 C CA . ALA A 1 94 ? -11.790 20.829 23.457 1.00 54.28 94 ALA A CA 1
ATOM 736 C C . ALA A 1 94 ? -12.223 22.286 23.718 1.00 54.28 94 ALA A C 1
ATOM 738 O O . ALA A 1 94 ? -11.560 22.980 24.487 1.00 54.28 94 ALA A O 1
ATOM 739 N N . VAL A 1 95 ? -13.324 22.765 23.129 1.00 52.81 95 VAL A N 1
ATOM 740 C CA . VAL A 1 95 ? -13.837 24.124 23.383 1.00 52.81 95 VAL A CA 1
ATOM 741 C C . VAL A 1 95 ? -15.252 24.056 23.949 1.00 52.81 95 VAL A C 1
ATOM 743 O O . VAL A 1 95 ? -16.250 24.241 23.260 1.00 52.81 95 VAL A O 1
ATOM 746 N N . GLN A 1 96 ? -15.316 23.798 25.251 1.00 49.69 96 GLN A N 1
ATOM 747 C CA . GLN A 1 96 ? -16.433 24.194 26.100 1.00 49.69 96 GLN A CA 1
ATOM 748 C C . GLN A 1 96 ? -15.83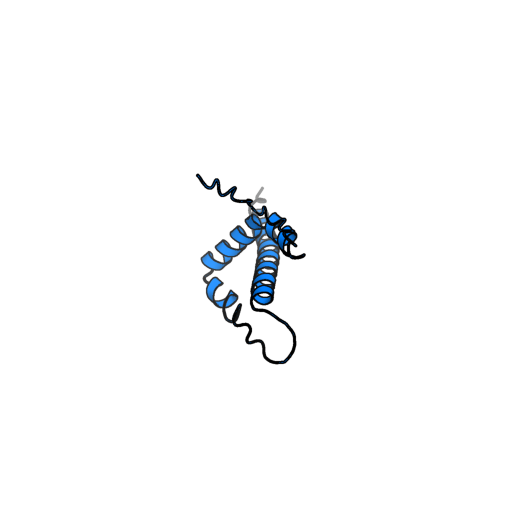9 24.899 27.324 1.00 49.69 96 GLN A C 1
ATOM 750 O O . GLN A 1 96 ? -15.497 24.262 28.318 1.00 49.69 96 GLN A O 1
ATOM 755 N N . ILE A 1 97 ? -15.652 26.217 27.202 1.00 49.75 97 ILE A N 1
ATOM 756 C CA . ILE A 1 97 ? -15.490 27.150 28.325 1.00 49.75 97 ILE A CA 1
ATOM 757 C C . ILE A 1 97 ? -16.370 28.360 28.033 1.00 49.75 97 ILE A C 1
ATOM 759 O O . ILE A 1 97 ? -16.263 28.881 26.899 1.00 49.75 97 ILE A O 1
#

Foldseek 3Di:
DDDDPPPPPPPPDPPPPDPLRVVLVVCVVLLVVLLVVCVVVVNNCVLCVPQLPCPPDDDDPDHSVNSVSVSSVVSSVVSVVVVVVVVVVVPVVPDDD